Protein AF-A0A929GWF5-F1 (afdb_monomer_lite)

Foldseek 3Di:
DPDQPPVRVVVVVVVVVVVVVVVCCVVVVDPDPDDDDDFDFPDDDPNRTDGPVNVVVVVVCCVVVVLVCVLPVDDDPDHDDSVVVVD

Secondary structure (DSSP, 8-state):
-----HHHHHHHHHHHHHHHHHHHHHH--PPPPP--PPPPEEEEETTEEEEHHHHHHHHHHHHHHHHHHHHHTT--SS--TTHHHH-

Sequence (87 aa):
MPRLSRRGKIIVIALAAILLLALGRLLLAVPEPEVSLPAEEVFSIAGFPITNTVLAAWLTILVLGGVAYAATRRMKLVPKGLQNVVE

Radius of gyration: 31.35 Å; chains: 1; bounding box: 54×60×74 Å

pLDDT: mean 90.48, std 8.4, range [54.25, 98.69]

Structure (mmCIF, N/CA/C/O backbone):
data_AF-A0A929GWF5-F1
#
_entry.id   AF-A0A929GWF5-F1
#
loop_
_atom_site.group_PDB
_atom_site.id
_atom_site.type_symbol
_atom_site.label_atom_id
_atom_site.label_alt_id
_atom_site.label_comp_id
_atom_site.label_asym_id
_atom_site.label_entity_id
_atom_site.label_seq_id
_atom_site.pdbx_PDB_ins_code
_atom_site.Cartn_x
_atom_site.Cartn_y
_atom_site.Cartn_z
_atom_site.occupancy
_atom_site.B_iso_or_equiv
_atom_site.auth_seq_id
_atom_site.auth_comp_id
_atom_site.auth_asym_id
_atom_site.auth_atom_id
_atom_site.pdbx_PDB_model_num
ATOM 1 N N . MET A 1 1 ? 30.402 36.973 -49.222 1.00 54.25 1 MET A N 1
ATOM 2 C CA . MET A 1 1 ? 30.110 35.721 -48.486 1.00 54.25 1 MET A CA 1
ATOM 3 C C . MET A 1 1 ? 31.182 35.516 -47.420 1.00 54.25 1 MET A C 1
ATOM 5 O O . MET A 1 1 ? 32.309 35.198 -47.795 1.00 54.25 1 MET A O 1
ATOM 9 N N . PRO A 1 2 ? 30.907 35.762 -46.127 1.00 56.72 2 PRO A N 1
ATOM 10 C CA . PRO A 1 2 ? 31.909 35.559 -45.084 1.00 56.72 2 PRO A CA 1
ATOM 11 C C . PRO A 1 2 ? 32.267 34.068 -45.012 1.00 56.72 2 PRO A C 1
ATOM 13 O O . PRO A 1 2 ? 31.421 33.217 -44.740 1.00 56.72 2 PRO A O 1
ATOM 16 N N . ARG A 1 3 ? 33.521 33.732 -45.327 1.00 66.38 3 ARG A N 1
ATOM 17 C CA . ARG A 1 3 ? 34.024 32.357 -45.260 1.00 66.38 3 ARG A CA 1
ATOM 18 C C . ARG A 1 3 ? 34.189 31.981 -43.793 1.00 66.38 3 ARG A C 1
ATOM 20 O O . ARG A 1 3 ? 35.106 32.450 -43.126 1.00 66.38 3 ARG A O 1
ATOM 27 N N . LEU A 1 4 ? 33.290 31.139 -43.297 1.00 70.12 4 LEU A N 1
ATOM 28 C CA . LEU A 1 4 ? 33.337 30.644 -41.927 1.00 70.12 4 LEU A CA 1
ATOM 29 C C . LEU A 1 4 ? 34.655 29.882 -41.700 1.00 70.12 4 LEU A C 1
ATOM 31 O O . LEU A 1 4 ? 34.982 28.956 -42.452 1.00 70.12 4 LEU A O 1
ATOM 35 N N . SER A 1 5 ? 35.425 30.291 -40.687 1.00 80.56 5 SER A N 1
ATOM 36 C CA . SER A 1 5 ? 36.694 29.650 -40.324 1.00 80.56 5 SER A CA 1
ATOM 37 C C . SER A 1 5 ? 36.473 28.170 -39.981 1.00 80.56 5 SER A C 1
ATOM 39 O O . SER A 1 5 ? 35.367 27.773 -39.605 1.00 80.56 5 SER A O 1
ATOM 41 N N . ARG A 1 6 ? 37.513 27.324 -40.085 1.00 83.19 6 ARG A N 1
ATOM 42 C CA . ARG A 1 6 ? 37.403 25.887 -39.740 1.00 83.19 6 ARG A CA 1
ATOM 43 C C . ARG A 1 6 ? 36.769 25.671 -38.358 1.00 83.19 6 ARG A C 1
ATOM 45 O O . ARG A 1 6 ? 35.940 24.784 -38.216 1.00 83.19 6 ARG A O 1
ATOM 52 N N . ARG A 1 7 ? 37.093 26.525 -37.379 1.00 85.44 7 ARG A N 1
ATOM 53 C CA . ARG A 1 7 ? 36.511 26.495 -36.025 1.00 85.44 7 ARG A CA 1
ATOM 54 C C . ARG A 1 7 ? 35.029 26.887 -36.011 1.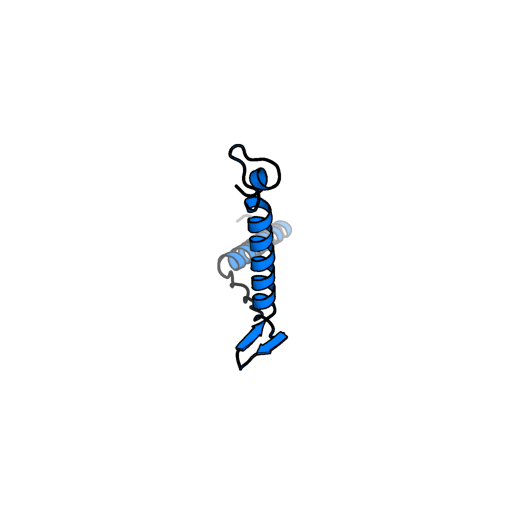00 85.44 7 ARG A C 1
ATOM 56 O O . ARG A 1 7 ? 34.240 26.221 -35.355 1.00 85.44 7 ARG A O 1
ATOM 63 N N . GLY A 1 8 ? 34.632 27.899 -36.785 1.00 86.50 8 GLY A N 1
ATOM 64 C CA . GLY A 1 8 ? 33.225 28.298 -36.900 1.00 86.50 8 GLY A CA 1
ATOM 65 C C . GLY A 1 8 ? 32.344 27.218 -37.535 1.00 86.50 8 GLY A C 1
ATOM 66 O O . GLY A 1 8 ? 31.232 26.990 -37.072 1.00 86.50 8 GLY A O 1
ATOM 67 N N . LYS A 1 9 ? 32.851 26.489 -38.539 1.00 88.75 9 LYS A N 1
ATOM 68 C CA . LYS A 1 9 ? 32.121 25.356 -39.144 1.00 88.75 9 LYS A CA 1
ATOM 69 C C . LYS A 1 9 ? 31.870 24.232 -38.143 1.00 88.75 9 LYS A C 1
ATOM 71 O O . LYS A 1 9 ? 30.775 23.684 -38.121 1.00 88.75 9 LYS A O 1
ATOM 76 N N . ILE A 1 10 ? 32.859 23.928 -37.301 1.00 92.94 10 ILE A N 1
ATOM 77 C CA . ILE A 1 10 ? 32.731 22.911 -36.249 1.00 92.94 10 ILE A CA 1
ATOM 78 C C . ILE A 1 10 ? 31.631 23.305 -35.258 1.00 92.94 10 ILE A C 1
ATOM 80 O O . ILE A 1 10 ? 30.790 22.476 -34.932 1.00 92.94 10 ILE A O 1
ATOM 84 N N . ILE A 1 11 ? 31.591 24.572 -34.836 1.00 93.25 11 ILE A N 1
ATOM 85 C CA . ILE A 1 11 ? 30.568 25.068 -33.903 1.00 93.25 11 ILE A CA 1
ATOM 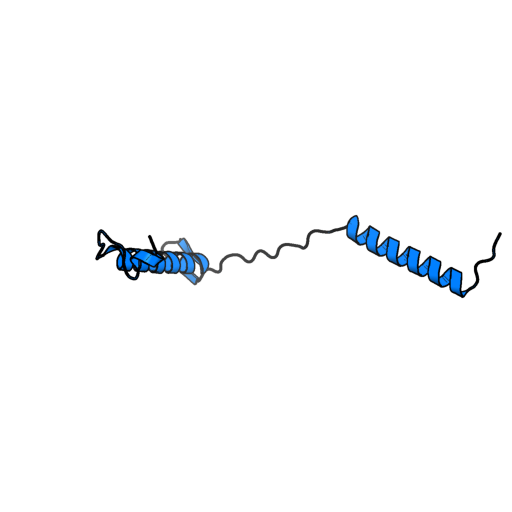86 C C . ILE A 1 11 ? 29.167 24.956 -34.514 1.00 93.25 11 ILE A C 1
ATOM 88 O O . ILE A 1 11 ? 28.255 24.460 -33.863 1.00 93.25 11 ILE A O 1
ATOM 92 N N . VAL A 1 12 ? 28.992 25.361 -35.775 1.00 93.81 12 VAL A N 1
ATOM 93 C CA . VAL A 1 12 ? 27.685 25.281 -36.451 1.00 93.81 12 VAL A CA 1
ATOM 94 C C . VAL A 1 12 ? 27.218 23.834 -36.605 1.00 93.81 12 VAL A C 1
ATOM 96 O O . VAL A 1 12 ? 26.054 23.542 -36.342 1.00 93.81 12 VAL A O 1
ATOM 99 N N . ILE A 1 13 ? 28.116 22.919 -36.978 1.00 94.56 13 ILE A N 1
ATOM 100 C CA . ILE A 1 13 ? 27.788 21.491 -37.091 1.00 94.56 13 ILE A CA 1
ATOM 101 C C . ILE A 1 13 ? 27.416 20.913 -35.721 1.00 94.56 13 ILE A C 1
ATOM 103 O O . ILE A 1 13 ? 26.427 20.193 -35.618 1.00 94.56 13 ILE A O 1
ATOM 107 N N . ALA A 1 14 ? 28.158 21.258 -34.665 1.00 94.69 14 ALA A N 1
ATOM 108 C CA . ALA A 1 14 ? 27.856 20.808 -33.310 1.00 94.69 14 ALA A CA 1
ATOM 109 C C . ALA A 1 14 ? 26.483 21.311 -32.835 1.00 94.69 14 ALA A C 1
ATOM 111 O O . ALA A 1 14 ? 25.694 20.531 -32.310 1.00 94.69 14 ALA A O 1
ATOM 112 N N . LEU A 1 15 ? 26.159 22.584 -33.077 1.00 95.75 15 LEU A N 1
ATOM 113 C CA . LEU A 1 15 ? 24.855 23.157 -32.730 1.00 95.75 15 LEU A CA 1
ATOM 114 C C . LEU A 1 15 ? 23.711 22.508 -33.515 1.00 95.75 15 LEU A C 1
ATOM 116 O O . LEU A 1 15 ? 22.678 22.190 -32.930 1.00 95.75 15 LEU A O 1
ATOM 120 N N . ALA A 1 16 ? 23.900 22.264 -34.812 1.00 95.06 16 ALA A N 1
ATOM 121 C CA . ALA A 1 16 ? 22.915 21.565 -35.633 1.00 95.06 16 ALA A CA 1
ATOM 122 C C . ALA A 1 16 ? 22.691 20.124 -35.146 1.00 95.06 16 ALA A C 1
ATOM 124 O O . ALA A 1 16 ? 21.550 19.673 -35.073 1.00 95.06 16 ALA A O 1
ATOM 125 N N . ALA A 1 17 ? 23.759 19.422 -34.753 1.00 94.81 17 ALA A N 1
ATOM 126 C CA . ALA A 1 17 ? 23.664 18.079 -34.190 1.00 94.81 17 ALA A CA 1
ATOM 127 C C . ALA A 1 17 ? 22.918 18.073 -32.846 1.00 94.81 17 ALA A C 1
ATOM 129 O O . ALA A 1 17 ? 22.032 17.247 -32.644 1.00 94.81 17 ALA A O 1
ATOM 130 N N . ILE A 1 18 ? 23.218 19.020 -31.950 1.00 95.25 18 ILE A N 1
ATOM 131 C CA . ILE A 1 18 ? 22.521 19.163 -30.661 1.00 95.25 18 ILE A CA 1
ATOM 132 C C . ILE A 1 18 ? 21.033 19.453 -30.880 1.00 95.25 18 ILE A C 1
ATOM 134 O O . ILE A 1 18 ? 20.186 18.824 -30.246 1.00 95.25 18 ILE A O 1
ATOM 138 N N . LEU A 1 19 ? 20.708 20.360 -31.806 1.00 94.19 19 LEU A N 1
ATOM 139 C CA . LEU A 1 19 ? 19.327 20.694 -32.147 1.00 94.19 19 LEU A CA 1
ATOM 140 C C . LEU A 1 19 ? 18.575 19.478 -32.698 1.00 94.19 19 LEU A C 1
ATOM 142 O O . LEU A 1 19 ? 17.440 19.228 -32.303 1.00 94.19 19 LEU A O 1
ATOM 146 N N . LEU A 1 20 ? 19.217 18.699 -33.569 1.00 93.81 20 LEU A N 1
ATOM 147 C CA . LEU A 1 20 ? 18.626 17.504 -34.161 1.00 93.81 20 LEU A CA 1
ATOM 148 C C . LEU A 1 20 ? 18.378 16.408 -33.114 1.00 93.81 20 LEU A C 1
ATOM 150 O O . LEU A 1 20 ? 17.320 15.783 -33.127 1.00 93.81 20 LEU A O 1
ATOM 154 N N . LEU A 1 21 ? 19.301 16.216 -32.167 1.00 91.06 21 LEU A N 1
ATOM 155 C CA . LEU A 1 21 ? 19.121 15.280 -31.052 1.00 91.06 21 LEU A CA 1
ATOM 156 C C . LEU A 1 21 ? 17.990 15.716 -30.108 1.00 91.06 21 LEU A C 1
ATOM 158 O O . LEU A 1 21 ? 17.186 14.882 -29.689 1.00 91.06 21 LEU A O 1
ATOM 162 N N . ALA A 1 22 ? 17.904 17.010 -29.792 1.00 90.81 22 ALA A N 1
ATOM 163 C CA . ALA A 1 22 ? 16.838 17.555 -28.955 1.00 90.81 22 ALA A CA 1
ATOM 164 C C . ALA A 1 22 ? 15.464 17.419 -29.631 1.00 90.81 22 ALA A C 1
ATOM 166 O O . ALA A 1 22 ? 14.504 16.971 -29.003 1.00 90.81 22 ALA A O 1
ATOM 167 N N . LEU A 1 23 ? 15.388 17.735 -30.927 1.00 91.75 23 LEU A N 1
ATOM 168 C CA . LEU A 1 23 ? 14.165 17.608 -31.714 1.00 91.75 23 LEU A CA 1
ATOM 169 C C . LEU A 1 23 ? 13.739 16.141 -31.861 1.00 91.75 23 LEU A C 1
ATOM 171 O O . LEU A 1 23 ? 12.555 15.836 -31.753 1.00 91.75 23 LEU A O 1
ATOM 175 N N . GLY A 1 24 ? 14.699 15.226 -32.029 1.00 90.31 24 GLY A N 1
ATOM 176 C CA . GLY A 1 24 ? 14.442 13.787 -32.061 1.00 90.31 24 GLY A CA 1
ATOM 177 C C . GLY A 1 24 ? 13.802 13.280 -30.770 1.00 90.31 24 GLY A C 1
ATOM 178 O O . GLY A 1 24 ? 12.810 12.564 -30.830 1.00 90.31 24 GLY A O 1
ATOM 179 N N . ARG A 1 25 ? 14.296 13.707 -29.600 1.00 86.75 25 ARG A N 1
ATOM 180 C CA . ARG A 1 25 ? 13.686 13.332 -28.311 1.00 86.75 25 ARG A CA 1
ATOM 181 C C . ARG A 1 25 ? 12.281 13.897 -28.124 1.00 86.75 25 ARG A C 1
ATOM 183 O O . ARG A 1 25 ? 11.449 13.230 -27.523 1.00 86.75 25 ARG A O 1
ATOM 190 N N . LEU A 1 26 ? 12.027 15.107 -28.618 1.00 84.94 26 LEU A N 1
ATOM 191 C CA . LEU A 1 26 ? 10.722 15.753 -28.481 1.00 84.94 26 LEU A CA 1
ATOM 192 C C . LEU A 1 26 ? 9.664 15.125 -29.400 1.00 84.94 26 LEU A C 1
ATOM 194 O O . LEU A 1 26 ? 8.525 14.948 -28.983 1.00 84.94 26 LEU A O 1
ATOM 198 N N . LEU A 1 27 ? 10.034 14.792 -30.641 1.00 86.81 27 LEU A N 1
ATOM 199 C CA . LEU A 1 27 ? 9.103 14.258 -31.642 1.00 86.81 27 LEU A CA 1
ATOM 200 C C . LEU A 1 27 ? 8.929 12.735 -31.565 1.00 86.81 27 LEU A C 1
ATOM 202 O O . LEU A 1 27 ? 7.888 12.226 -31.968 1.00 86.81 27 LEU A O 1
ATOM 206 N N . LEU A 1 28 ? 9.939 12.010 -31.076 1.00 86.94 28 LEU A N 1
ATOM 207 C CA . LEU A 1 28 ? 9.971 10.544 -31.023 1.00 86.94 28 LEU A CA 1
ATOM 208 C C . LEU A 1 28 ? 10.025 10.035 -29.580 1.00 86.94 28 LEU A C 1
ATOM 210 O O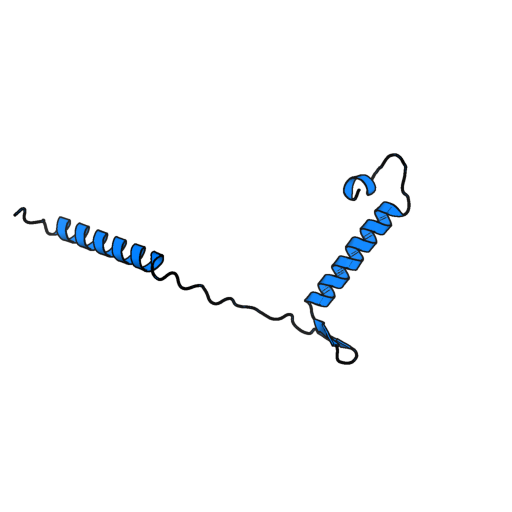 . LEU A 1 28 ? 10.694 9.041 -29.303 1.00 86.94 28 LEU A O 1
ATOM 214 N N . ALA A 1 29 ? 9.365 10.726 -28.650 1.00 78.00 29 ALA A N 1
ATOM 215 C CA . ALA A 1 29 ? 9.204 10.242 -27.285 1.00 78.00 29 ALA A CA 1
ATOM 216 C C . ALA A 1 29 ? 8.397 8.931 -27.310 1.00 78.00 29 ALA A C 1
ATOM 218 O O . ALA A 1 29 ? 7.167 8.938 -27.331 1.00 78.00 29 ALA A O 1
ATOM 219 N N . VAL A 1 30 ? 9.101 7.800 -27.384 1.00 81.75 30 VAL A N 1
ATOM 220 C CA . VAL A 1 30 ? 8.503 6.467 -27.323 1.00 81.75 30 VAL A CA 1
ATOM 221 C C . VAL A 1 30 ? 8.153 6.198 -25.858 1.00 81.75 30 VAL A C 1
ATOM 223 O O . VAL A 1 30 ? 9.042 6.330 -25.013 1.00 81.75 30 VAL A O 1
ATOM 226 N N . PRO A 1 31 ? 6.893 5.853 -25.537 1.00 79.31 31 PRO A N 1
ATOM 227 C CA . PRO A 1 31 ? 6.544 5.435 -24.190 1.00 79.31 31 PRO A CA 1
ATOM 228 C C . PRO A 1 31 ? 7.394 4.226 -23.807 1.00 79.31 31 PRO A C 1
ATOM 230 O O . PRO A 1 31 ? 7.536 3.285 -24.593 1.00 79.31 31 PRO A O 1
ATOM 233 N N . GLU A 1 32 ? 7.982 4.260 -22.616 1.00 82.75 32 GLU A N 1
ATOM 234 C CA . GLU A 1 32 ? 8.714 3.106 -22.110 1.00 82.75 32 GLU A CA 1
ATOM 235 C C . GLU A 1 32 ? 7.743 1.925 -21.955 1.00 82.75 32 GLU A C 1
ATOM 237 O O . GLU A 1 32 ? 6.607 2.122 -21.515 1.00 82.75 32 GLU A O 1
ATOM 242 N N . PRO A 1 33 ? 8.142 0.702 -22.346 1.00 81.81 33 PRO A N 1
ATOM 243 C CA . PRO A 1 33 ? 7.300 -0.465 -22.144 1.00 81.81 33 PRO A CA 1
ATOM 244 C C . PRO A 1 33 ? 7.060 -0.661 -20.644 1.00 81.81 33 PRO A C 1
ATOM 246 O O . PRO A 1 33 ? 8.001 -0.853 -19.873 1.00 81.81 33 PRO A O 1
ATOM 249 N N . GLU A 1 34 ? 5.795 -0.616 -20.230 1.00 81.31 34 GLU A N 1
ATOM 250 C CA . GLU A 1 34 ? 5.419 -0.846 -18.839 1.00 81.31 34 GLU A CA 1
ATOM 251 C C . GLU A 1 34 ? 5.638 -2.321 -18.478 1.00 81.31 34 GLU A C 1
ATOM 253 O O . GLU A 1 34 ? 4.996 -3.226 -19.017 1.00 81.31 34 GLU A O 1
ATOM 258 N N . VAL A 1 35 ? 6.555 -2.575 -17.544 1.00 80.44 35 VAL A N 1
ATOM 259 C CA . VAL A 1 35 ? 6.754 -3.908 -16.968 1.00 80.44 35 VAL A CA 1
ATOM 260 C C . VAL A 1 35 ? 5.707 -4.112 -15.875 1.00 80.44 35 VAL A C 1
ATOM 262 O O . VAL A 1 35 ? 5.902 -3.718 -14.727 1.00 80.44 35 VAL A O 1
ATOM 265 N N . SER A 1 36 ? 4.577 -4.721 -16.237 1.00 79.75 36 SER A N 1
ATOM 266 C CA . SER A 1 36 ? 3.553 -5.137 -15.275 1.00 79.75 36 SER A CA 1
ATOM 267 C C . SER A 1 36 ? 3.828 -6.568 -14.812 1.00 79.75 36 SER A C 1
ATOM 269 O O . SER A 1 36 ? 3.627 -7.525 -15.561 1.00 79.75 36 SER A O 1
ATOM 271 N N . LEU A 1 37 ? 4.330 -6.716 -13.583 1.00 85.00 37 LEU A N 1
ATOM 272 C CA . LEU A 1 37 ? 4.481 -8.022 -12.944 1.00 85.00 37 LEU A CA 1
ATOM 273 C C . LEU A 1 37 ? 3.168 -8.383 -12.237 1.00 85.00 37 LEU A C 1
ATOM 275 O O . LEU A 1 37 ? 2.736 -7.633 -11.357 1.00 85.00 37 LEU A O 1
ATOM 279 N N . PRO A 1 38 ? 2.516 -9.502 -12.601 1.00 85.62 38 PRO A N 1
ATOM 280 C CA . PRO A 1 38 ? 1.297 -9.925 -11.931 1.00 85.62 38 PRO A CA 1
ATOM 281 C C . PRO A 1 38 ? 1.583 -10.300 -10.474 1.00 85.62 38 PRO A C 1
ATOM 283 O O . PRO A 1 38 ? 2.696 -10.684 -10.113 1.00 85.62 38 PRO A O 1
ATOM 286 N N . ALA A 1 39 ? 0.551 -10.214 -9.635 1.00 89.06 39 ALA A N 1
ATOM 287 C CA . ALA A 1 39 ? 0.635 -10.677 -8.259 1.00 89.06 39 ALA A CA 1
ATOM 288 C C . ALA A 1 39 ? 0.933 -12.185 -8.233 1.00 89.06 39 ALA A C 1
ATOM 290 O O . ALA A 1 39 ? 0.221 -12.976 -8.851 1.00 89.06 39 ALA A O 1
ATOM 291 N N . GLU A 1 40 ? 1.982 -12.569 -7.511 1.00 92.44 40 GLU A N 1
ATOM 292 C CA . GLU A 1 40 ? 2.423 -13.958 -7.412 1.00 92.44 40 GLU A CA 1
ATOM 293 C C . GLU A 1 40 ? 1.468 -14.755 -6.519 1.00 92.44 40 GLU A C 1
ATOM 295 O O . GLU A 1 40 ? 1.117 -14.310 -5.418 1.00 92.44 40 GLU A O 1
ATOM 300 N N . GLU A 1 41 ? 1.037 -15.921 -7.003 1.00 95.56 41 GLU A N 1
ATOM 301 C CA . GLU A 1 41 ? 0.255 -16.875 -6.221 1.00 95.56 41 GLU A CA 1
ATOM 302 C C . GLU A 1 41 ? 1.146 -17.523 -5.161 1.00 95.56 41 GLU A C 1
ATOM 304 O O . GLU A 1 41 ? 2.188 -18.093 -5.471 1.00 95.56 41 GLU A O 1
ATOM 309 N N . VAL A 1 42 ? 0.715 -17.453 -3.902 1.00 96.00 42 VAL A N 1
ATOM 310 C CA . VAL A 1 42 ? 1.399 -18.114 -2.785 1.00 96.00 42 VAL A CA 1
ATOM 311 C C . VAL A 1 42 ? 0.825 -19.515 -2.578 1.00 96.00 42 VAL A C 1
ATOM 313 O O . VAL A 1 42 ? 1.565 -20.468 -2.353 1.00 96.00 42 VAL A O 1
ATOM 316 N N . PHE A 1 43 ? -0.502 -19.642 -2.639 1.00 95.81 43 PHE A N 1
ATOM 317 C CA . PHE A 1 43 ? -1.233 -20.909 -2.582 1.00 95.81 43 PHE A CA 1
ATOM 318 C C . PHE A 1 43 ? -2.665 -20.709 -3.088 1.00 95.81 43 PHE A C 1
ATOM 320 O O . PHE A 1 43 ? -3.119 -19.577 -3.212 1.00 95.81 43 PHE A O 1
ATOM 327 N N . SER A 1 44 ? -3.415 -21.787 -3.302 1.00 96.44 44 SER A N 1
ATOM 328 C CA . SER A 1 44 ? -4.832 -21.728 -3.676 1.00 96.44 44 SER A CA 1
ATOM 329 C C . SER A 1 44 ? -5.721 -22.472 -2.682 1.00 96.44 44 SER A C 1
ATOM 331 O O . SER A 1 44 ? -5.353 -23.511 -2.132 1.00 96.44 44 SER A O 1
ATOM 333 N N . ILE A 1 45 ? -6.921 -21.936 -2.450 1.00 96.44 45 ILE A N 1
ATOM 334 C CA . ILE A 1 45 ? -7.964 -22.568 -1.632 1.00 96.44 45 ILE A CA 1
ATOM 335 C C . ILE A 1 45 ? -9.198 -22.756 -2.507 1.00 96.44 45 ILE A C 1
ATOM 337 O O . ILE A 1 45 ? -9.718 -21.785 -3.043 1.00 96.44 45 ILE A O 1
ATOM 341 N N . ALA A 1 46 ? -9.692 -23.991 -2.635 1.00 95.06 46 ALA A N 1
ATOM 342 C CA . ALA A 1 46 ? -10.915 -24.305 -3.388 1.00 95.06 46 ALA A CA 1
ATOM 343 C C . ALA A 1 46 ? -10.940 -23.730 -4.826 1.00 95.06 46 ALA A C 1
ATOM 345 O O . ALA A 1 46 ? -11.991 -23.342 -5.330 1.00 95.06 46 ALA A O 1
ATOM 346 N N . GLY A 1 47 ? -9.777 -23.656 -5.483 1.00 93.19 47 GLY A N 1
ATOM 347 C CA . GLY A 1 47 ? -9.633 -23.090 -6.830 1.00 93.19 47 GLY A CA 1
ATOM 348 C C . GLY A 1 47 ? -9.496 -21.564 -6.885 1.00 93.19 47 GLY A C 1
ATOM 349 O O . GLY A 1 47 ? -9.386 -21.013 -7.976 1.00 93.19 47 GLY A O 1
ATOM 350 N N . PHE A 1 48 ? -9.473 -20.876 -5.741 1.00 94.75 48 PHE A N 1
ATOM 351 C CA . PHE A 1 48 ? -9.18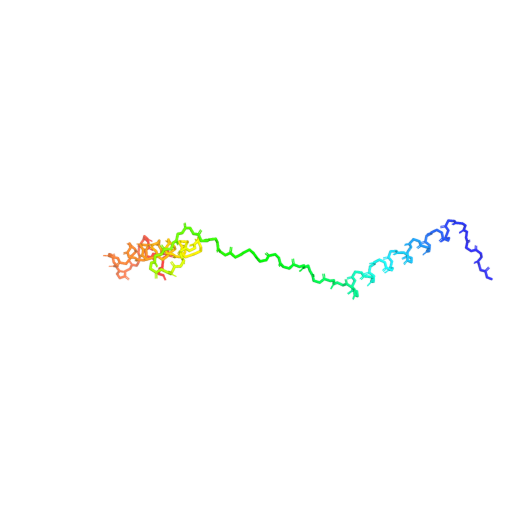9 -19.446 -5.654 1.00 94.75 48 PHE A CA 1
ATOM 352 C C . PHE A 1 48 ? -7.705 -19.206 -5.313 1.00 94.75 48 PHE A C 1
ATOM 354 O O . PHE A 1 48 ? -7.262 -19.654 -4.248 1.00 94.75 48 PHE A O 1
ATOM 361 N N . PRO A 1 49 ? -6.931 -18.518 -6.176 1.00 95.62 49 PRO A N 1
ATOM 362 C CA . PRO A 1 49 ? -5.526 -18.224 -5.920 1.00 95.62 49 PRO A CA 1
ATOM 363 C C . PRO A 1 49 ? -5.383 -17.110 -4.878 1.00 95.62 49 PRO A C 1
ATOM 365 O O . PRO A 1 49 ? -5.889 -15.997 -5.035 1.00 95.62 49 PRO A O 1
ATOM 368 N N . ILE A 1 50 ? -4.650 -17.401 -3.811 1.00 97.31 50 ILE A N 1
ATOM 369 C CA . ILE A 1 50 ? -4.245 -16.443 -2.788 1.00 97.31 50 ILE A CA 1
ATOM 370 C C . ILE A 1 50 ? -2.898 -15.861 -3.196 1.00 97.31 50 ILE A C 1
ATOM 372 O O . ILE A 1 50 ? -1.854 -16.504 -3.072 1.00 97.31 50 ILE A O 1
ATOM 376 N N . THR A 1 51 ? -2.922 -14.624 -3.689 1.00 97.25 51 THR A N 1
ATOM 377 C CA . THR A 1 51 ? -1.710 -13.909 -4.096 1.00 97.25 51 THR A CA 1
ATOM 378 C C . THR A 1 51 ? -1.105 -13.102 -2.955 1.00 97.25 51 THR A C 1
ATOM 380 O O . THR A 1 51 ? -1.768 -12.777 -1.963 1.00 97.25 51 THR A O 1
ATOM 383 N N . ASN A 1 52 ? 0.157 -12.710 -3.116 1.00 96.06 52 ASN A N 1
ATOM 384 C CA . ASN A 1 52 ? 0.846 -11.812 -2.187 1.00 96.06 52 ASN A CA 1
ATOM 385 C C . ASN A 1 52 ? 0.060 -10.509 -1.912 1.00 96.06 52 ASN A C 1
ATOM 387 O O . ASN A 1 52 ? 0.041 -10.013 -0.786 1.00 96.06 52 ASN A O 1
ATOM 391 N N . THR A 1 53 ? -0.661 -10.003 -2.913 1.00 95.62 53 THR A N 1
ATOM 392 C CA . THR A 1 53 ? -1.464 -8.782 -2.824 1.00 95.62 53 THR A CA 1
ATOM 393 C C . THR A 1 53 ? -2.729 -9.012 -1.997 1.00 95.62 53 THR A C 1
ATOM 395 O O . THR A 1 53 ? -3.094 -8.156 -1.194 1.00 95.62 53 THR A O 1
ATOM 398 N N . VAL A 1 54 ? -3.367 -10.185 -2.117 1.00 96.69 54 VAL A N 1
ATOM 399 C CA . VAL A 1 54 ? -4.512 -10.569 -1.270 1.00 96.69 54 VAL A CA 1
ATOM 400 C C . VAL A 1 54 ? -4.085 -10.675 0.196 1.00 96.69 54 VAL A C 1
ATOM 402 O O . VAL A 1 54 ? -4.758 -10.130 1.072 1.00 96.69 54 VAL A O 1
ATOM 405 N N . LEU A 1 55 ? -2.938 -11.306 0.468 1.00 96.81 55 LEU A N 1
ATOM 406 C CA . LEU A 1 55 ? -2.394 -11.405 1.827 1.00 96.81 55 LEU A CA 1
ATOM 407 C C . LEU A 1 55 ? -2.072 -10.026 2.418 1.00 96.81 55 LEU A C 1
ATOM 409 O O . LEU A 1 55 ? -2.427 -9.755 3.567 1.00 96.81 55 LEU A O 1
ATOM 413 N N . ALA A 1 56 ? -1.449 -9.143 1.632 1.00 97.19 56 ALA A N 1
ATOM 414 C CA . ALA A 1 56 ? -1.175 -7.771 2.049 1.00 97.19 56 ALA A CA 1
ATOM 415 C C . ALA A 1 56 ? -2.471 -7.007 2.362 1.00 97.19 56 ALA A C 1
ATOM 417 O O . ALA A 1 56 ? -2.561 -6.358 3.402 1.00 97.19 56 ALA A O 1
ATOM 418 N N . ALA A 1 57 ? -3.502 -7.144 1.522 1.00 97.75 57 ALA A N 1
ATOM 419 C CA . ALA A 1 57 ? -4.796 -6.505 1.743 1.00 97.75 57 ALA A CA 1
ATOM 420 C C . ALA A 1 57 ? -5.466 -6.981 3.043 1.00 97.75 57 ALA A C 1
ATOM 422 O O . ALA A 1 57 ? -5.946 -6.159 3.825 1.00 97.75 57 ALA A O 1
ATOM 423 N N . TRP A 1 58 ? -5.464 -8.287 3.324 1.00 98.06 58 TRP A N 1
ATOM 424 C CA . TRP A 1 58 ? -5.990 -8.817 4.587 1.00 98.06 58 TRP A CA 1
ATOM 425 C C . TRP A 1 58 ? -5.200 -8.333 5.797 1.00 98.06 58 TRP A C 1
ATOM 427 O O . TRP A 1 58 ? -5.805 -7.955 6.800 1.00 98.06 58 TRP A O 1
ATOM 437 N N . LEU A 1 59 ? -3.870 -8.280 5.700 1.00 98.31 59 LEU A N 1
ATOM 438 C CA . LEU A 1 59 ? -3.039 -7.710 6.756 1.00 98.31 59 LEU A CA 1
ATOM 439 C C . LEU A 1 59 ? -3.410 -6.244 7.014 1.00 98.31 59 LEU A C 1
ATOM 441 O O . LEU A 1 59 ? -3.620 -5.864 8.165 1.00 98.31 59 LEU A O 1
ATOM 445 N N . THR A 1 60 ? -3.561 -5.436 5.963 1.00 98.38 60 THR A N 1
ATOM 446 C CA . THR A 1 60 ? -4.008 -4.043 6.081 1.00 98.38 60 THR A CA 1
ATOM 447 C C . THR A 1 60 ? -5.373 -3.947 6.758 1.00 98.38 60 THR A C 1
ATOM 449 O O . THR A 1 60 ? -5.527 -3.158 7.690 1.00 98.38 60 THR A O 1
ATOM 452 N N . ILE A 1 61 ? -6.347 -4.767 6.354 1.00 98.44 61 ILE A N 1
ATOM 453 C CA . ILE A 1 61 ? -7.686 -4.790 6.963 1.00 98.44 61 ILE A CA 1
ATOM 454 C C . ILE A 1 61 ? -7.605 -5.138 8.452 1.00 98.44 61 ILE A C 1
ATOM 456 O O . ILE A 1 61 ? -8.232 -4.465 9.268 1.00 98.44 61 ILE A O 1
ATOM 460 N N . LEU A 1 62 ? -6.819 -6.151 8.826 1.00 98.69 62 LEU A N 1
ATOM 461 C CA . LEU A 1 62 ? -6.652 -6.556 10.223 1.00 98.69 62 LEU A CA 1
ATOM 462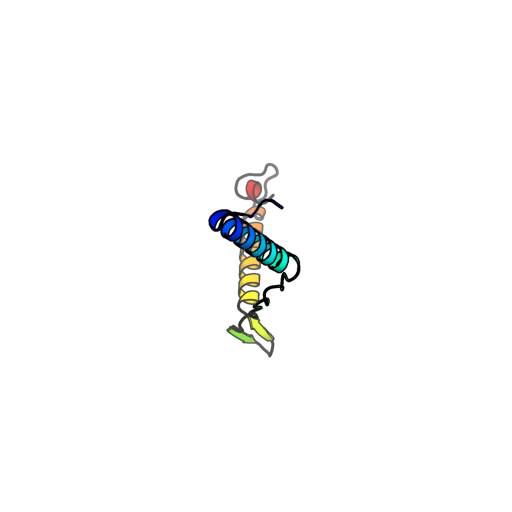 C C . LEU A 1 62 ? -5.984 -5.464 11.061 1.00 98.69 62 LEU A C 1
ATOM 464 O O . LEU A 1 62 ? -6.414 -5.213 12.186 1.00 98.69 62 LEU A O 1
ATOM 468 N N . VAL A 1 63 ? -4.965 -4.793 10.522 1.00 98.12 63 VAL A N 1
ATOM 469 C CA . VAL A 1 63 ? -4.282 -3.692 11.211 1.00 98.12 63 VAL A CA 1
ATOM 470 C C . VAL A 1 63 ? -5.225 -2.509 11.391 1.00 98.12 63 VAL A C 1
ATOM 472 O O . VAL A 1 63 ? -5.400 -2.044 12.514 1.00 98.12 63 VAL A O 1
ATOM 475 N N . LEU A 1 64 ? -5.872 -2.044 10.320 1.00 97.25 64 LEU A N 1
ATOM 476 C CA . LEU A 1 64 ? -6.793 -0.909 10.388 1.00 97.25 64 LEU A CA 1
ATOM 477 C C . LEU A 1 64 ? -7.996 -1.219 11.279 1.00 97.25 64 LEU A C 1
ATOM 479 O O . LEU A 1 64 ? -8.331 -0.419 12.149 1.00 97.25 64 LEU A O 1
ATOM 483 N N . GLY A 1 65 ? -8.603 -2.395 11.121 1.00 97.81 65 GLY A N 1
ATOM 484 C CA . GLY A 1 65 ? -9.702 -2.851 11.967 1.00 97.81 65 GLY A CA 1
ATOM 485 C C . GLY A 1 65 ? -9.287 -2.983 13.432 1.00 97.81 65 GLY A C 1
ATOM 486 O O . GLY A 1 65 ? -10.012 -2.537 14.319 1.00 97.81 65 GLY A O 1
ATOM 487 N N . GLY A 1 66 ? -8.096 -3.522 13.700 1.00 97.69 66 GLY A N 1
ATOM 488 C CA . GLY A 1 66 ? -7.536 -3.630 15.046 1.00 97.69 66 GLY A CA 1
ATOM 489 C C . GLY A 1 66 ? -7.264 -2.270 15.687 1.00 97.69 66 GLY A C 1
ATOM 490 O O . GLY A 1 66 ? -7.618 -2.061 16.848 1.00 97.69 66 GLY A O 1
ATOM 491 N N . VAL A 1 67 ? -6.697 -1.325 14.933 1.00 96.31 67 VAL A N 1
ATOM 492 C CA . VAL A 1 67 ? -6.463 0.055 15.388 1.00 96.31 67 VAL A CA 1
ATOM 493 C C . VAL A 1 67 ? -7.788 0.767 15.647 1.00 96.31 67 VAL A C 1
ATOM 495 O O . VAL A 1 67 ? -7.964 1.335 16.724 1.00 96.31 67 VAL A O 1
ATOM 498 N N . ALA A 1 68 ? -8.742 0.683 14.719 1.00 95.50 68 ALA A N 1
ATOM 499 C CA . ALA A 1 68 ? -10.068 1.271 14.875 1.00 95.50 68 ALA A CA 1
ATOM 500 C C . ALA A 1 68 ? -10.790 0.697 16.102 1.00 95.50 68 ALA A C 1
ATOM 502 O O . ALA A 1 68 ? -11.308 1.449 16.928 1.00 95.50 68 ALA A O 1
ATOM 503 N N . TYR A 1 69 ? -10.761 -0.625 16.289 1.00 96.50 69 TYR A N 1
ATOM 504 C CA . TYR A 1 69 ? -11.315 -1.274 17.476 1.00 96.50 69 TYR A CA 1
ATOM 505 C C . TYR A 1 69 ? -10.609 -0.815 18.759 1.00 96.50 69 TYR A C 1
ATOM 507 O O . TYR A 1 69 ? -11.263 -0.471 19.742 1.00 96.50 69 TYR A O 1
ATOM 515 N N . ALA A 1 70 ? -9.275 -0.763 18.772 1.00 95.25 70 ALA A N 1
ATOM 516 C CA . ALA A 1 70 ? -8.510 -0.320 19.935 1.00 95.25 70 ALA A CA 1
ATOM 517 C C . ALA A 1 70 ? -8.783 1.150 20.299 1.00 95.25 70 ALA A C 1
ATOM 519 O O . ALA A 1 70 ? -8.868 1.472 21.488 1.00 95.25 70 ALA A O 1
ATOM 520 N N . ALA A 1 71 ? -8.958 2.019 19.301 1.00 94.38 71 ALA A N 1
ATOM 521 C CA . ALA A 1 71 ? -9.309 3.421 19.496 1.00 94.38 71 ALA A CA 1
ATOM 522 C C . ALA A 1 71 ? -10.748 3.582 20.015 1.00 94.38 71 ALA A C 1
ATOM 524 O O . ALA A 1 71 ? -10.989 4.382 20.921 1.00 94.38 71 ALA A O 1
ATOM 525 N N . THR A 1 72 ? -11.696 2.785 19.513 1.00 93.88 72 THR A N 1
ATOM 526 C CA . THR A 1 72 ? -13.134 2.964 19.791 1.00 93.88 72 THR A CA 1
ATOM 527 C C . THR A 1 72 ? -13.668 2.150 20.977 1.00 93.88 72 THR A C 1
ATOM 529 O O . THR A 1 72 ? -14.656 2.541 21.598 1.00 93.88 72 THR A O 1
ATOM 532 N N . ARG A 1 73 ? -12.999 1.065 21.397 1.00 94.12 73 ARG A N 1
ATOM 533 C CA . ARG A 1 73 ? -13.483 0.172 22.479 1.00 94.12 73 ARG A CA 1
ATOM 534 C C . ARG A 1 73 ? -13.701 0.844 23.845 1.00 94.12 73 ARG A C 1
ATOM 536 O O . ARG A 1 73 ? -14.296 0.242 24.738 1.00 94.12 73 ARG A O 1
ATOM 543 N N . ARG A 1 74 ? -13.168 2.052 24.059 1.00 92.12 74 ARG A N 1
ATOM 544 C CA . ARG A 1 74 ? -13.314 2.859 25.287 1.00 92.12 74 ARG A CA 1
ATOM 545 C C . ARG A 1 74 ? -13.504 4.352 24.948 1.00 92.12 74 ARG A C 1
ATOM 547 O O . ARG A 1 74 ? -12.754 5.190 25.452 1.00 92.12 74 ARG A O 1
ATOM 554 N N . MET A 1 75 ? -14.458 4.684 24.072 1.00 92.94 75 MET A N 1
ATOM 555 C CA . MET A 1 75 ? -14.758 6.079 23.701 1.00 92.94 75 MET A CA 1
ATOM 556 C C . MET A 1 75 ? -15.185 6.953 24.873 1.00 92.94 75 MET A C 1
ATOM 558 O O . MET A 1 75 ? -15.907 6.521 25.772 1.00 92.94 75 MET A O 1
ATOM 562 N N . LYS A 1 76 ? -14.696 8.194 24.857 1.00 92.19 76 LYS A N 1
ATOM 563 C CA . LYS A 1 76 ? -15.054 9.245 25.809 1.00 92.19 76 LYS A CA 1
ATOM 564 C C . LYS A 1 76 ? -15.599 10.437 25.033 1.00 92.19 76 LYS A C 1
ATOM 566 O O . LYS A 1 76 ? -15.153 10.702 23.931 1.00 92.19 76 LYS A O 1
ATOM 571 N N . LEU A 1 77 ? -16.507 11.187 25.659 1.00 92.81 77 LEU A N 1
ATOM 572 C CA . LEU A 1 77 ? -17.067 12.427 25.102 1.00 92.81 77 LEU A CA 1
ATOM 573 C C . LEU A 1 77 ? -16.003 13.474 24.745 1.00 92.81 77 LEU A C 1
ATOM 575 O O . LEU A 1 77 ? -16.179 14.225 23.797 1.00 92.81 77 LEU A O 1
ATOM 579 N N . VAL A 1 78 ? -14.916 13.539 25.520 1.00 93.44 78 VAL A N 1
ATOM 580 C CA . VAL A 1 78 ? -13.745 14.358 25.189 1.00 93.44 78 VAL A CA 1
ATOM 581 C C . VAL A 1 78 ? -12.632 13.404 24.754 1.00 93.44 78 VAL A C 1
ATOM 583 O O . VAL A 1 78 ? -12.168 12.631 25.610 1.00 93.44 78 VAL A O 1
ATOM 586 N N . PRO A 1 79 ? -12.215 13.434 23.475 1.00 90.00 79 PRO A N 1
ATOM 587 C CA . PRO A 1 79 ? -11.274 12.468 22.926 1.00 90.00 79 PRO A CA 1
ATOM 588 C C . PRO A 1 79 ? -9.902 12.599 23.597 1.00 90.00 79 PRO A C 1
ATOM 590 O O . PRO A 1 79 ? -9.458 13.687 23.984 1.00 90.00 79 PRO A O 1
ATOM 593 N N . LYS A 1 80 ? -9.260 11.446 23.826 1.00 91.81 80 LYS A N 1
ATOM 594 C CA . LYS A 1 80 ? -7.911 11.331 24.407 1.00 91.81 80 LYS A CA 1
ATOM 595 C C . LYS A 1 80 ? -7.175 10.123 23.821 1.00 91.81 80 LYS A C 1
ATOM 597 O O . LYS A 1 80 ? -7.787 9.104 23.509 1.00 91.81 80 LYS A O 1
ATOM 602 N N . GLY A 1 81 ? -5.843 10.181 23.777 1.00 92.00 81 GLY A N 1
ATOM 603 C CA . GLY A 1 81 ? -5.003 9.040 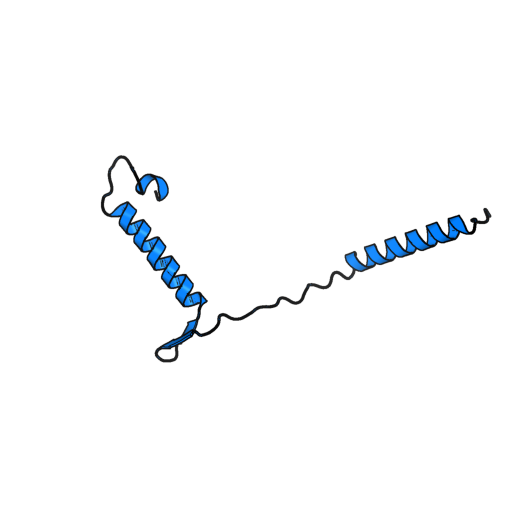23.387 1.00 92.00 81 GLY A CA 1
ATOM 604 C C . GLY A 1 81 ? -5.193 8.652 21.919 1.00 92.00 81 GLY A C 1
ATOM 605 O O . GLY A 1 81 ? -5.084 9.510 21.054 1.00 92.00 81 GLY A O 1
ATOM 606 N N . LEU A 1 82 ? -5.483 7.372 21.644 1.00 90.31 82 LEU A N 1
ATOM 607 C CA . LEU A 1 82 ? -5.659 6.858 20.276 1.00 90.31 82 LEU A CA 1
ATOM 608 C C . LEU A 1 82 ? -6.859 7.466 19.535 1.00 90.31 82 LEU A C 1
ATOM 610 O O . LEU A 1 82 ? -6.802 7.556 18.316 1.00 90.31 82 LEU A O 1
ATOM 614 N N . GLN A 1 83 ? -7.904 7.916 20.243 1.00 90.81 83 GLN A N 1
ATOM 615 C CA . GLN A 1 83 ? -9.003 8.660 19.609 1.00 90.81 83 GLN A CA 1
ATOM 616 C C . GLN A 1 83 ? -8.482 9.919 18.911 1.00 90.81 83 GLN A C 1
ATOM 618 O O . GLN A 1 83 ? -8.795 10.109 17.753 1.00 90.81 83 GLN A O 1
ATOM 623 N N . ASN A 1 84 ? -7.565 10.678 19.525 1.00 92.94 84 ASN A N 1
ATOM 624 C CA . ASN A 1 84 ? -7.013 11.905 18.924 1.00 92.94 84 ASN A CA 1
ATOM 625 C C . ASN A 1 84 ? -6.235 11.681 17.617 1.00 92.94 84 ASN A C 1
ATOM 627 O O . ASN A 1 84 ? -5.901 12.646 16.941 1.00 92.94 84 ASN A O 1
ATOM 631 N N . VAL A 1 85 ? -5.832 10.441 17.332 1.00 92.19 85 VAL A N 1
ATOM 632 C CA . VAL A 1 85 ? -5.056 10.096 16.133 1.00 92.19 85 VAL A CA 1
ATOM 633 C C . VAL A 1 85 ? -5.967 9.584 15.016 1.00 92.19 85 VAL A C 1
ATOM 635 O O . VAL A 1 85 ? -5.614 9.700 13.847 1.00 92.19 85 VAL A O 1
ATOM 638 N N . VAL A 1 86 ? -7.097 8.971 15.375 1.00 89.75 86 VAL A N 1
ATOM 639 C CA . VAL A 1 86 ? -7.950 8.201 14.457 1.00 89.75 86 VAL A CA 1
ATOM 640 C C . VAL A 1 86 ? -9.272 8.911 14.144 1.00 89.75 86 VAL A C 1
ATOM 642 O O . VAL A 1 86 ? -9.785 8.729 13.043 1.00 89.75 86 VAL A O 1
ATOM 645 N N . GLU A 1 87 ? -9.822 9.661 15.104 1.00 79.38 87 GLU A N 1
ATOM 646 C CA . GLU A 1 87 ? -11.042 10.484 14.998 1.00 79.38 87 GLU A CA 1
ATOM 647 C C . GLU A 1 87 ? -10.706 11.901 14.520 1.00 79.38 87 GLU A C 1
ATOM 649 O O . GLU A 1 87 ? -11.413 12.383 13.607 1.00 79.38 87 GLU A O 1
#